Protein AF-A0A4R4G3H7-F1 (afdb_monomer_lite)

Radius of gyration: 11.47 Å; chains: 1; bounding box: 22×27×32 Å

Sequence (82 aa):
MNTTAERLRVMRSIFSLSDEIEYNIYEADDIAEYAQMDADTVHRIIRELYDEGFLGECMSIGDDGYETFYLNKKGRILIGME

Foldseek 3Di:
DDDPVLLLLLLVLLCVQAPDQWRHPDALVNSCVSSVHDSVVSVVSVVVCVVVPQWDWDDDCVRPNGTGIHGDPVSCVVNPND

pLDDT: mean 87.25, std 11.38, range [52.53, 96.81]

Structure (mmCIF, N/CA/C/O backbone):
data_AF-A0A4R4G3H7-F1
#
_entry.id   AF-A0A4R4G3H7-F1
#
loop_
_atom_site.group_PDB
_atom_site.id
_atom_site.type_symbol
_atom_site.label_atom_id
_atom_site.label_alt_id
_atom_site.label_comp_id
_atom_site.label_asym_id
_atom_site.label_entity_id
_atom_site.label_seq_id
_atom_site.pdbx_PDB_ins_code
_atom_site.Cartn_x
_atom_site.Cartn_y
_atom_site.Cartn_z
_atom_site.occupancy
_atom_site.B_iso_or_equiv
_atom_site.auth_seq_id
_atom_site.auth_comp_id
_atom_site.auth_asym_id
_atom_site.auth_atom_id
_atom_site.pdbx_PDB_model_num
ATOM 1 N N . MET A 1 1 ? -7.417 -15.088 1.396 1.00 57.62 1 MET A N 1
ATOM 2 C CA . MET A 1 1 ? -7.934 -13.828 1.972 1.00 57.62 1 MET A CA 1
ATOM 3 C C . MET A 1 1 ? -6.856 -13.274 2.879 1.00 57.62 1 MET A C 1
ATOM 5 O O . MET A 1 1 ? -6.403 -14.021 3.735 1.00 57.62 1 MET A O 1
ATOM 9 N N . ASN A 1 2 ? -6.417 -12.033 2.656 1.00 70.38 2 ASN A N 1
ATOM 10 C CA . ASN A 1 2 ? -5.459 -11.369 3.546 1.00 70.38 2 ASN A CA 1
ATOM 11 C C . ASN A 1 2 ? -6.127 -10.982 4.857 1.00 70.38 2 ASN A C 1
ATOM 13 O O . ASN A 1 2 ? -7.315 -10.658 4.887 1.00 70.38 2 ASN A O 1
ATOM 17 N N . THR A 1 3 ? -5.354 -10.973 5.931 1.00 84.06 3 THR A N 1
ATOM 18 C CA . THR A 1 3 ? -5.799 -10.412 7.200 1.00 84.06 3 THR A CA 1
ATOM 19 C C . THR A 1 3 ? -5.829 -8.885 7.124 1.00 84.06 3 THR A C 1
ATOM 21 O O . THR A 1 3 ? -5.048 -8.248 6.412 1.00 84.06 3 THR A O 1
ATOM 24 N N . THR A 1 4 ? -6.703 -8.260 7.915 1.00 89.06 4 THR A N 1
ATOM 25 C CA . THR A 1 4 ? -6.731 -6.797 8.073 1.00 89.06 4 THR A CA 1
ATOM 26 C C . THR A 1 4 ? -5.371 -6.245 8.519 1.00 89.06 4 THR A C 1
ATOM 28 O O . THR A 1 4 ? -4.992 -5.147 8.124 1.00 89.06 4 THR A O 1
ATOM 31 N N . ALA A 1 5 ? -4.609 -7.014 9.304 1.00 92.50 5 ALA A N 1
ATOM 32 C CA . ALA A 1 5 ? -3.292 -6.618 9.794 1.00 92.50 5 ALA A CA 1
ATOM 33 C C . ALA A 1 5 ? -2.247 -6.508 8.670 1.00 92.50 5 ALA A C 1
ATOM 35 O O . ALA A 1 5 ? -1.505 -5.530 8.628 1.00 92.50 5 ALA A O 1
ATOM 36 N N . GLU A 1 6 ? -2.217 -7.469 7.744 1.00 94.81 6 GLU A N 1
ATOM 37 C CA . GLU A 1 6 ? -1.315 -7.447 6.583 1.00 94.81 6 GLU A CA 1
ATOM 38 C C . GLU A 1 6 ? -1.607 -6.252 5.677 1.00 94.81 6 GLU A C 1
ATOM 40 O O . GLU A 1 6 ? -0.694 -5.538 5.271 1.00 94.81 6 GLU A O 1
ATOM 45 N N . ARG A 1 7 ? -2.890 -5.967 5.438 1.00 95.62 7 ARG A N 1
ATOM 46 C CA . ARG A 1 7 ? -3.305 -4.810 4.634 1.00 95.62 7 ARG A CA 1
ATOM 47 C C . ARG A 1 7 ? -2.866 -3.492 5.262 1.00 95.62 7 ARG A C 1
ATOM 49 O O . ARG A 1 7 ? -2.259 -2.665 4.591 1.00 95.62 7 ARG A O 1
ATOM 56 N N . LEU A 1 8 ? -3.115 -3.316 6.561 1.00 96.00 8 LEU A N 1
ATOM 57 C CA . LEU A 1 8 ? -2.682 -2.119 7.286 1.00 96.00 8 LEU A CA 1
ATOM 58 C C . LEU A 1 8 ? -1.158 -1.971 7.300 1.00 96.00 8 LEU A C 1
ATOM 60 O O . LEU A 1 8 ? -0.663 -0.846 7.263 1.00 96.00 8 LEU A O 1
ATOM 64 N N . ARG A 1 9 ? -0.415 -3.081 7.350 1.00 96.69 9 ARG A N 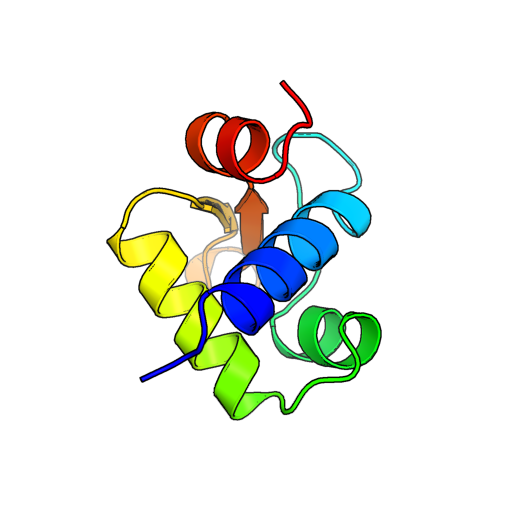1
ATOM 65 C CA . ARG A 1 9 ? 1.045 -3.059 7.254 1.00 96.69 9 ARG A CA 1
ATOM 66 C C . ARG A 1 9 ? 1.497 -2.552 5.885 1.00 96.69 9 ARG A C 1
ATOM 68 O O . ARG A 1 9 ? 2.270 -1.606 5.855 1.00 96.69 9 ARG A O 1
ATOM 75 N N . VAL A 1 10 ? 0.964 -3.095 4.789 1.00 96.31 10 VAL A N 1
ATOM 76 C CA . VAL A 1 10 ? 1.294 -2.626 3.429 1.00 96.31 10 VAL A CA 1
ATOM 77 C C . VAL A 1 10 ? 0.945 -1.147 3.247 1.00 96.31 10 VAL A C 1
ATOM 79 O O . VAL A 1 10 ? 1.771 -0.387 2.756 1.00 96.31 10 VAL A O 1
ATOM 82 N N . MET A 1 11 ? -0.223 -0.696 3.717 1.00 95.69 11 MET A N 1
ATOM 83 C CA . MET A 1 11 ? -0.602 0.725 3.646 1.00 95.69 11 MET A CA 1
ATOM 84 C C . MET A 1 11 ? 0.384 1.626 4.401 1.00 95.69 11 MET A C 1
ATOM 86 O O . MET A 1 11 ? 0.756 2.684 3.902 1.00 95.69 11 MET A O 1
ATOM 90 N N . ARG A 1 12 ? 0.840 1.205 5.589 1.00 95.56 12 ARG A N 1
ATOM 91 C CA . ARG A 1 12 ? 1.869 1.937 6.343 1.00 95.56 12 ARG A CA 1
ATOM 92 C C . ARG A 1 12 ? 3.202 1.952 5.600 1.00 95.56 12 ARG A C 1
ATOM 94 O O . ARG A 1 12 ? 3.814 3.007 5.550 1.00 95.56 12 ARG A O 1
ATOM 101 N N . SER A 1 13 ? 3.615 0.833 5.006 1.00 95.75 13 SER A N 1
ATOM 102 C CA . SER A 1 13 ? 4.854 0.751 4.226 1.00 95.75 13 SER A CA 1
ATOM 103 C C . SER A 1 13 ? 4.833 1.681 3.015 1.00 95.75 13 SER A C 1
ATOM 105 O O . SER A 1 13 ? 5.767 2.455 2.850 1.00 95.75 13 SER A O 1
ATOM 107 N N . ILE A 1 14 ? 3.744 1.688 2.233 1.00 93.94 14 ILE A N 1
ATOM 108 C CA . ILE A 1 14 ? 3.567 2.621 1.105 1.00 93.94 14 ILE A CA 1
ATOM 109 C C . ILE A 1 14 ? 3.699 4.067 1.589 1.00 93.94 14 ILE A C 1
ATOM 111 O O . ILE A 1 14 ? 4.458 4.837 1.017 1.00 93.94 14 ILE A O 1
ATOM 115 N N . PHE A 1 15 ? 3.001 4.428 2.669 1.00 93.12 15 PHE A N 1
ATOM 116 C CA . PHE A 1 15 ? 3.049 5.787 3.209 1.00 93.12 15 PHE A CA 1
ATOM 117 C C . PHE A 1 15 ? 4.429 6.173 3.762 1.00 93.12 15 PHE A C 1
ATOM 119 O O . PHE A 1 15 ? 4.842 7.315 3.619 1.00 93.12 15 PHE A O 1
ATOM 126 N N . SER A 1 16 ? 5.140 5.246 4.407 1.00 92.50 16 SER A N 1
ATOM 127 C CA . SER A 1 16 ? 6.471 5.500 4.970 1.00 92.50 16 SER A CA 1
ATOM 128 C C . SER A 1 16 ? 7.574 5.592 3.919 1.00 92.50 16 SER A C 1
ATOM 130 O O . SER A 1 16 ? 8.580 6.243 4.182 1.00 92.50 16 SER A O 1
ATOM 132 N N . LEU A 1 17 ? 7.398 4.930 2.775 1.00 91.38 17 LEU A N 1
ATOM 133 C CA . LEU A 1 17 ? 8.325 4.976 1.645 1.00 91.38 17 LEU A CA 1
ATOM 134 C C . LEU A 1 17 ? 8.030 6.134 0.684 1.00 91.38 17 LEU A C 1
ATOM 136 O O . LEU A 1 17 ? 8.882 6.505 -0.109 1.00 91.38 17 LEU A O 1
ATOM 140 N N . SER A 1 18 ? 6.836 6.715 0.738 1.00 87.38 18 SER A N 1
ATOM 141 C CA . SER A 1 18 ? 6.500 7.892 -0.057 1.00 87.38 18 SER A CA 1
ATOM 142 C C . SER A 1 18 ? 7.353 9.106 0.333 1.00 87.38 18 SER A C 1
ATOM 144 O O . SER A 1 18 ? 7.316 9.548 1.482 1.00 87.38 18 SER A O 1
ATOM 146 N N . ASP A 1 19 ? 8.068 9.677 -0.640 1.00 77.56 19 ASP A N 1
ATOM 147 C CA . ASP A 1 19 ? 8.836 10.921 -0.468 1.00 77.56 19 ASP A CA 1
ATOM 148 C C . ASP A 1 19 ? 7.908 12.125 -0.238 1.00 77.56 19 ASP A C 1
ATOM 150 O O . ASP A 1 19 ? 8.192 13.008 0.575 1.00 77.56 19 ASP A O 1
ATOM 154 N N . GLU A 1 20 ? 6.760 12.137 -0.923 1.00 81.88 20 GLU A N 1
ATOM 155 C CA . GLU A 1 20 ? 5.691 13.115 -0.734 1.00 81.88 20 GLU A CA 1
ATOM 156 C C . GLU A 1 20 ? 4.342 12.403 -0.591 1.00 81.88 20 GLU A C 1
ATOM 158 O O . GLU A 1 20 ? 4.166 11.269 -1.025 1.00 81.88 20 GLU A O 1
ATOM 163 N N . ILE A 1 21 ? 3.348 13.081 -0.011 1.00 77.00 21 ILE A N 1
ATOM 164 C CA . ILE A 1 21 ? 2.025 12.506 0.307 1.00 77.00 21 ILE A CA 1
ATOM 165 C C . ILE A 1 21 ? 1.361 11.806 -0.896 1.00 77.00 21 ILE A C 1
ATOM 167 O O . ILE A 1 21 ? 0.595 10.856 -0.712 1.00 77.00 21 ILE A O 1
ATOM 171 N N . GLU A 1 22 ? 1.641 12.281 -2.110 1.00 79.25 22 GLU A N 1
ATOM 172 C CA . GLU A 1 22 ? 1.074 11.777 -3.365 1.00 79.25 22 GLU A CA 1
ATOM 173 C C . GLU A 1 22 ? 2.157 11.318 -4.350 1.00 79.25 22 GLU A C 1
ATOM 175 O O . GLU A 1 22 ? 1.940 11.293 -5.559 1.00 79.25 22 GLU A O 1
ATOM 180 N N . TYR A 1 23 ? 3.332 10.962 -3.825 1.00 79.06 23 TYR A N 1
ATOM 181 C CA . TYR A 1 23 ? 4.469 10.540 -4.625 1.00 79.06 23 TYR A CA 1
ATOM 182 C C . TYR A 1 23 ? 5.146 9.312 -4.019 1.00 79.06 23 TYR A C 1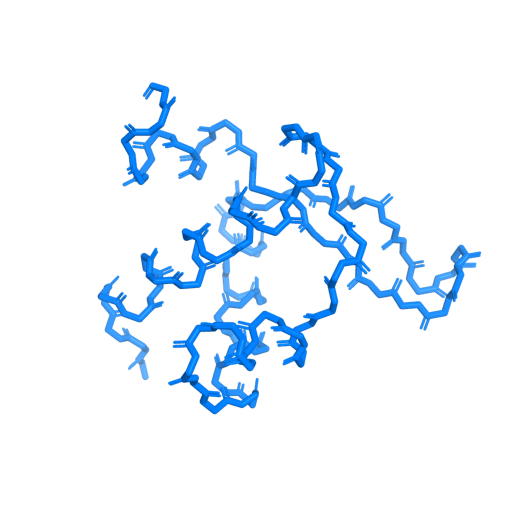
ATOM 184 O O . TYR A 1 23 ? 5.624 9.324 -2.883 1.00 79.06 23 TYR A O 1
ATOM 192 N N . ASN A 1 24 ? 5.164 8.222 -4.780 1.00 79.56 24 ASN A N 1
ATOM 193 C CA . ASN A 1 24 ? 5.878 7.002 -4.444 1.00 79.56 24 ASN A CA 1
ATOM 194 C C . ASN A 1 24 ? 6.576 6.470 -5.701 1.00 79.56 24 ASN A C 1
ATOM 196 O O . ASN A 1 24 ? 5.963 6.381 -6.766 1.00 79.56 24 ASN A O 1
ATOM 200 N N . ILE A 1 25 ? 7.852 6.126 -5.562 1.00 78.69 25 ILE A N 1
ATOM 201 C CA . ILE A 1 25 ? 8.697 5.575 -6.630 1.00 78.69 25 ILE A CA 1
ATOM 202 C C . ILE A 1 25 ? 9.105 4.120 -6.371 1.00 78.69 25 ILE A C 1
ATOM 204 O O . ILE A 1 25 ? 9.847 3.549 -7.158 1.00 78.69 25 ILE A O 1
ATOM 208 N N . TYR A 1 26 ? 8.658 3.550 -5.255 1.00 82.06 26 TYR A N 1
ATOM 209 C CA . TYR A 1 26 ? 8.985 2.205 -4.812 1.00 82.06 26 TYR A CA 1
ATOM 210 C C . TYR A 1 26 ? 7.992 1.197 -5.369 1.00 82.06 26 TYR A C 1
ATOM 212 O O . TYR A 1 26 ? 6.772 1.400 -5.348 1.00 82.06 26 TYR A O 1
ATOM 220 N N . GLU A 1 27 ? 8.536 0.083 -5.833 1.00 88.12 27 GLU A N 1
ATOM 221 C CA . GLU A 1 27 ? 7.764 -1.006 -6.401 1.00 88.12 27 GLU A CA 1
ATOM 222 C C . GLU A 1 27 ? 7.245 -1.944 -5.306 1.0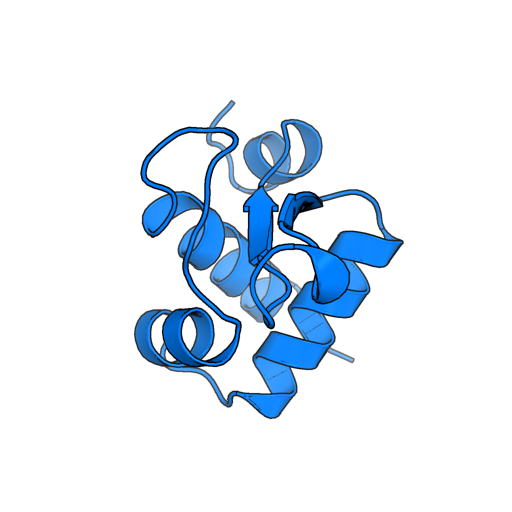0 88.12 27 GLU A C 1
ATOM 224 O O . GLU A 1 27 ? 7.604 -1.859 -4.127 1.00 88.12 27 GLU A O 1
ATOM 229 N N . ALA A 1 28 ? 6.372 -2.873 -5.694 1.00 89.06 28 ALA A N 1
ATOM 230 C CA . ALA A 1 28 ? 5.822 -3.856 -4.769 1.00 89.06 28 ALA A CA 1
ATOM 231 C C . ALA A 1 28 ? 6.913 -4.695 -4.078 1.00 89.06 28 ALA A C 1
ATOM 233 O O . ALA A 1 28 ? 6.743 -5.031 -2.906 1.00 89.06 28 ALA A O 1
ATOM 234 N N . ASP A 1 29 ? 8.022 -4.982 -4.764 1.00 90.94 29 ASP A N 1
ATOM 235 C CA . ASP A 1 29 ? 9.158 -5.725 -4.211 1.00 90.94 29 ASP A CA 1
ATOM 236 C C . ASP A 1 29 ? 9.878 -4.932 -3.110 1.00 90.94 29 ASP A C 1
ATOM 238 O O . ASP A 1 29 ? 10.112 -5.462 -2.021 1.00 90.94 29 ASP A O 1
ATOM 242 N N . ASP A 1 30 ? 10.131 -3.638 -3.326 1.00 92.12 30 ASP A N 1
ATOM 243 C CA . ASP A 1 30 ? 10.722 -2.757 -2.310 1.00 92.12 30 ASP A CA 1
ATOM 244 C C . ASP A 1 30 ? 9.793 -2.611 -1.095 1.00 92.12 30 ASP A C 1
ATOM 246 O O . ASP A 1 30 ? 10.213 -2.666 0.067 1.00 92.12 30 ASP A O 1
ATOM 250 N N . ILE A 1 31 ? 8.489 -2.464 -1.356 1.00 94.19 31 ILE A N 1
ATOM 251 C CA . ILE A 1 31 ? 7.460 -2.402 -0.315 1.00 94.19 31 ILE A CA 1
ATOM 252 C C . ILE A 1 31 ? 7.426 -3.717 0.471 1.00 94.19 31 ILE A C 1
ATOM 254 O O . ILE A 1 31 ? 7.251 -3.691 1.694 1.00 94.19 31 ILE A O 1
ATOM 258 N N . ALA A 1 32 ? 7.594 -4.860 -0.197 1.00 95.75 32 ALA A N 1
ATOM 259 C CA . ALA A 1 32 ? 7.623 -6.172 0.433 1.00 95.75 32 ALA A CA 1
ATOM 260 C C . ALA A 1 32 ? 8.848 -6.355 1.328 1.00 95.75 32 ALA A C 1
ATOM 262 O O . ALA A 1 32 ? 8.701 -6.798 2.474 1.00 95.75 32 ALA A O 1
ATOM 263 N N . GLU A 1 33 ? 10.023 -5.934 0.860 1.00 96.19 33 GLU A N 1
ATOM 264 C CA . GLU A 1 33 ? 11.245 -5.926 1.659 1.00 96.19 33 GLU A CA 1
ATOM 265 C C . GLU A 1 33 ? 11.072 -5.054 2.909 1.00 96.19 33 GLU A C 1
ATOM 267 O O . GLU A 1 33 ? 11.281 -5.523 4.034 1.00 96.19 33 GLU A O 1
ATOM 272 N N . TYR A 1 34 ? 10.591 -3.817 2.752 1.00 95.81 34 TYR A N 1
ATOM 273 C CA . TYR A 1 34 ? 10.360 -2.912 3.880 1.00 95.81 34 TYR A CA 1
ATOM 274 C C . TYR A 1 34 ? 9.310 -3.457 4.861 1.00 95.81 34 TYR A C 1
ATOM 276 O O . TYR A 1 34 ? 9.481 -3.396 6.081 1.00 95.81 34 TYR A O 1
ATOM 284 N N . ALA A 1 35 ? 8.218 -4.032 4.348 1.00 95.38 35 ALA A N 1
ATOM 285 C CA . ALA A 1 35 ? 7.161 -4.635 5.157 1.00 95.38 35 ALA A CA 1
ATOM 286 C C . ALA A 1 35 ? 7.580 -5.958 5.824 1.00 95.38 35 ALA A C 1
ATOM 288 O O . ALA A 1 35 ? 6.853 -6.448 6.700 1.00 95.38 35 ALA A O 1
ATOM 289 N N . GLN A 1 36 ? 8.725 -6.533 5.432 1.00 96.81 36 GLN A N 1
ATOM 290 C CA . GLN A 1 36 ? 9.164 -7.874 5.821 1.00 96.81 36 GLN A CA 1
ATOM 291 C C . GLN A 1 36 ? 8.072 -8.907 5.502 1.00 96.81 36 GLN A C 1
ATOM 293 O O . GLN A 1 36 ? 7.612 -9.656 6.371 1.00 96.81 36 GLN A O 1
ATOM 298 N N . MET A 1 37 ? 7.589 -8.865 4.261 1.00 96.75 37 MET A N 1
ATOM 299 C CA . MET A 1 37 ? 6.503 -9.692 3.747 1.00 96.75 37 MET A CA 1
ATOM 300 C C . MET A 1 37 ? 6.907 -10.363 2.437 1.00 96.75 37 MET A C 1
ATOM 302 O O . MET A 1 37 ? 7.833 -9.943 1.755 1.00 96.75 37 MET A O 1
ATOM 306 N N . ASP A 1 38 ? 6.181 -11.420 2.096 1.00 96.00 38 ASP A N 1
ATOM 307 C CA . ASP A 1 38 ? 6.285 -12.080 0.801 1.00 96.00 38 ASP A CA 1
ATOM 308 C C . ASP A 1 38 ? 5.803 -11.154 -0.336 1.00 96.00 38 ASP A C 1
ATOM 310 O O . ASP A 1 38 ? 4.747 -10.520 -0.221 1.00 96.00 38 ASP A O 1
ATOM 314 N N . ALA A 1 39 ? 6.576 -11.084 -1.423 1.00 94.25 39 ALA A N 1
ATOM 315 C CA . ALA A 1 39 ? 6.338 -10.168 -2.539 1.00 94.25 39 ALA A CA 1
ATOM 316 C C . ALA A 1 39 ? 5.019 -10.457 -3.272 1.00 94.25 39 ALA A C 1
ATOM 318 O O . ALA A 1 39 ? 4.229 -9.538 -3.494 1.00 94.25 39 ALA A O 1
ATOM 319 N N . ASP A 1 40 ? 4.704 -11.729 -3.544 1.00 93.81 40 ASP A N 1
ATOM 320 C CA . ASP A 1 40 ? 3.440 -12.124 -4.184 1.00 93.81 40 ASP A CA 1
ATOM 321 C C . ASP A 1 40 ? 2.229 -11.694 -3.340 1.00 93.81 40 ASP A C 1
ATOM 323 O O . ASP A 1 40 ? 1.190 -11.245 -3.844 1.00 93.81 40 ASP A O 1
ATOM 327 N N . THR A 1 41 ? 2.364 -11.801 -2.017 1.00 95.00 41 THR A N 1
ATOM 328 C CA . THR A 1 41 ? 1.346 -11.355 -1.067 1.00 95.00 41 THR A CA 1
ATOM 329 C C . THR A 1 41 ? 1.155 -9.840 -1.114 1.00 95.00 41 THR A C 1
ATOM 331 O O . THR A 1 41 ? 0.012 -9.373 -1.147 1.00 95.00 41 THR A O 1
ATOM 334 N N . VAL A 1 42 ? 2.244 -9.073 -1.149 1.00 95.25 42 VAL A N 1
ATOM 335 C CA . VAL A 1 42 ? 2.219 -7.604 -1.219 1.00 95.25 42 VAL A CA 1
ATOM 336 C C . VAL A 1 42 ? 1.646 -7.129 -2.549 1.00 95.25 42 VAL A C 1
ATOM 338 O O . VAL A 1 42 ? 0.731 -6.308 -2.534 1.00 95.25 42 VAL A O 1
ATOM 341 N N . HIS A 1 43 ? 2.060 -7.716 -3.673 1.00 93.06 43 HIS A N 1
ATOM 342 C CA . HIS A 1 43 ? 1.484 -7.455 -4.995 1.00 93.06 43 HIS A CA 1
ATOM 343 C C . HIS A 1 43 ? -0.035 -7.628 -5.004 1.00 93.06 43 HIS A C 1
ATOM 345 O O . HIS A 1 43 ? -0.778 -6.762 -5.474 1.00 93.06 43 HIS A O 1
ATOM 351 N N . ARG A 1 44 ? -0.526 -8.736 -4.439 1.00 94.69 44 ARG A N 1
ATOM 352 C CA . ARG A 1 44 ? -1.966 -8.984 -4.345 1.00 94.69 44 ARG A CA 1
ATOM 353 C C . ARG A 1 44 ? -2.670 -7.957 -3.457 1.00 94.69 44 ARG A C 1
ATOM 355 O O . ARG A 1 44 ? -3.751 -7.504 -3.819 1.00 94.69 44 ARG A O 1
ATOM 362 N N . ILE A 1 45 ? -2.082 -7.583 -2.317 1.00 95.81 45 ILE A N 1
ATOM 363 C CA . ILE A 1 45 ? -2.643 -6.552 -1.430 1.00 95.81 45 ILE A CA 1
ATOM 364 C C . ILE A 1 45 ? -2.707 -5.197 -2.138 1.00 95.81 45 ILE A C 1
ATOM 366 O O . ILE A 1 45 ? -3.736 -4.536 -2.057 1.00 95.81 45 ILE A O 1
ATOM 370 N N . ILE A 1 46 ? -1.644 -4.788 -2.832 1.00 93.69 46 ILE A N 1
ATOM 371 C CA . ILE A 1 46 ? -1.595 -3.523 -3.576 1.00 93.69 46 ILE A CA 1
ATOM 372 C C . ILE A 1 46 ? -2.718 -3.479 -4.611 1.00 93.69 46 ILE A C 1
ATOM 374 O O . ILE A 1 46 ? -3.483 -2.518 -4.634 1.00 93.69 46 ILE A O 1
ATOM 378 N N . ARG A 1 47 ? -2.894 -4.556 -5.385 1.00 91.75 47 ARG A N 1
ATOM 379 C CA . ARG A 1 47 ? -3.991 -4.665 -6.352 1.00 91.75 47 ARG A CA 1
ATOM 380 C C . ARG A 1 47 ? -5.368 -4.543 -5.694 1.00 91.75 47 ARG A C 1
ATOM 382 O O . ARG A 1 47 ? -6.191 -3.762 -6.153 1.00 91.75 47 ARG A O 1
ATOM 389 N N . GLU A 1 48 ? -5.606 -5.265 -4.596 1.00 94.38 48 GLU A N 1
ATOM 390 C CA . GLU A 1 48 ? -6.860 -5.166 -3.831 1.00 94.38 48 GLU A CA 1
ATOM 391 C C . GLU A 1 48 ? -7.100 -3.726 -3.323 1.00 94.38 48 GLU A C 1
ATOM 393 O O . GLU A 1 48 ? -8.205 -3.198 -3.424 1.00 94.38 48 GLU A O 1
ATOM 398 N N . LEU A 1 49 ? -6.067 -3.059 -2.796 1.00 94.38 49 LEU A N 1
ATOM 399 C CA . LEU A 1 49 ? -6.159 -1.684 -2.297 1.00 94.38 49 LEU A CA 1
ATOM 400 C C . LEU A 1 49 ? -6.422 -0.665 -3.415 1.00 94.38 49 LEU A C 1
ATOM 402 O O . LEU A 1 49 ? -7.158 0.300 -3.184 1.00 94.38 49 LEU A O 1
ATOM 406 N N . TYR A 1 50 ? -5.840 -0.868 -4.597 1.00 92.62 50 TYR A N 1
ATOM 407 C CA . TYR A 1 50 ? -6.099 -0.055 -5.784 1.00 92.62 50 TYR A CA 1
ATOM 408 C C . TYR A 1 50 ? -7.546 -0.220 -6.259 1.00 92.62 50 TYR A C 1
ATOM 410 O O . TYR A 1 50 ? -8.267 0.773 -6.356 1.00 92.62 50 TYR A O 1
ATOM 418 N N . ASP A 1 51 ? -8.009 -1.462 -6.430 1.00 92.50 51 ASP A N 1
ATOM 419 C CA . ASP A 1 51 ? -9.384 -1.776 -6.846 1.00 92.50 51 ASP A CA 1
ATOM 420 C C . ASP A 1 51 ? -10.430 -1.198 -5.866 1.00 92.50 51 ASP A C 1
ATOM 422 O O . ASP A 1 51 ? -11.518 -0.771 -6.257 1.00 92.50 51 ASP A O 1
ATOM 426 N N . GLU A 1 52 ? -10.100 -1.135 -4.572 1.00 94.62 52 GLU A N 1
ATOM 427 C CA . GLU A 1 52 ? -10.944 -0.553 -3.521 1.00 94.62 52 GLU A CA 1
ATOM 428 C C . GLU A 1 52 ? -10.795 0.981 -3.366 1.00 94.62 52 GLU A C 1
ATOM 430 O O . GLU A 1 52 ? -11.460 1.600 -2.520 1.00 94.62 52 GLU A O 1
ATOM 435 N N . GLY A 1 53 ? -9.934 1.617 -4.165 1.00 93.62 53 GLY A N 1
ATOM 436 C CA . GLY A 1 53 ? -9.740 3.067 -4.220 1.00 93.62 53 GLY A CA 1
ATOM 437 C C . GLY A 1 53 ? -8.985 3.658 -3.027 1.00 93.62 53 GLY A C 1
ATOM 438 O O . GLY A 1 53 ? -9.241 4.803 -2.647 1.00 93.62 53 GLY A O 1
ATOM 439 N N . PHE A 1 54 ? -8.105 2.890 -2.382 1.00 94.88 54 PHE A N 1
ATOM 440 C CA . PHE A 1 54 ? -7.208 3.385 -1.327 1.00 94.88 54 PHE A CA 1
ATOM 441 C C . PHE A 1 54 ? -5.873 3.913 -1.861 1.00 94.88 54 PHE A C 1
ATOM 443 O O . PHE A 1 54 ? -5.182 4.643 -1.146 1.00 94.88 54 PHE A O 1
ATOM 450 N N . LEU A 1 55 ? -5.518 3.555 -3.094 1.00 92.88 55 LEU A N 1
ATOM 451 C CA . LEU A 1 55 ? -4.294 3.991 -3.757 1.00 92.88 55 LEU A CA 1
ATOM 452 C C . LEU A 1 55 ? -4.611 4.969 -4.888 1.00 92.88 55 LEU A C 1
ATOM 454 O O . LEU A 1 55 ? -5.691 4.919 -5.477 1.00 92.88 55 LEU A O 1
ATOM 458 N N . GLY A 1 56 ? -3.680 5.881 -5.146 1.00 89.38 56 GLY A N 1
ATOM 459 C CA . GLY A 1 56 ? -3.606 6.639 -6.390 1.00 89.38 56 GLY A CA 1
ATOM 460 C C . GLY A 1 56 ? -2.395 6.184 -7.200 1.00 89.38 56 GLY A C 1
ATOM 461 O O . GLY A 1 56 ? -1.427 5.676 -6.635 1.00 89.38 56 GLY A O 1
ATOM 462 N N . GLU A 1 57 ? -2.470 6.338 -8.516 1.00 84.06 57 GLU A N 1
ATOM 463 C CA . GLU A 1 57 ? -1.388 5.992 -9.442 1.00 84.06 57 GLU A CA 1
ATOM 464 C C . GLU A 1 57 ? -0.417 7.172 -9.567 1.00 84.06 57 GLU A C 1
ATOM 466 O O . G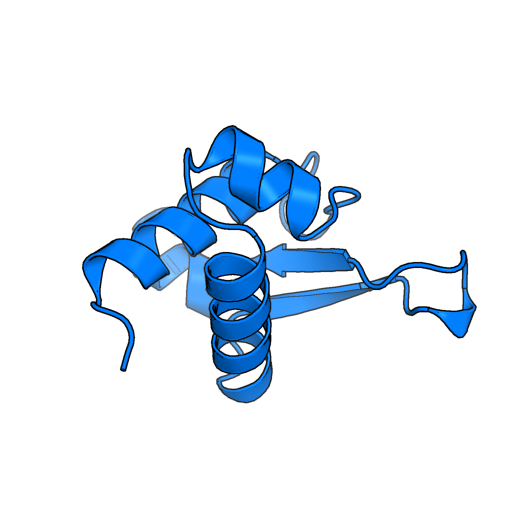LU A 1 57 ? -0.853 8.315 -9.729 1.00 84.06 57 GLU A O 1
ATOM 471 N N . CYS A 1 58 ? 0.884 6.902 -9.440 1.00 77.12 58 CYS A N 1
ATOM 472 C CA . CYS A 1 58 ? 1.942 7.892 -9.652 1.00 77.12 58 CYS A CA 1
ATOM 473 C C . CYS A 1 58 ? 2.463 7.842 -11.088 1.00 77.12 58 CYS A C 1
ATOM 475 O O . CYS A 1 58 ? 2.490 8.866 -11.766 1.00 77.12 58 CYS A O 1
ATOM 477 N N . MET A 1 59 ? 2.881 6.658 -11.532 1.00 73.25 59 MET A N 1
ATOM 478 C CA . MET A 1 59 ? 3.412 6.405 -12.868 1.00 73.25 59 MET A CA 1
ATOM 479 C C . MET A 1 59 ? 2.831 5.096 -13.383 1.00 73.25 59 MET A C 1
ATOM 481 O O . MET A 1 59 ? 2.735 4.123 -12.631 1.00 73.25 59 MET A O 1
ATOM 485 N N . SER A 1 60 ? 2.443 5.094 -14.654 1.00 64.44 60 SER A N 1
ATOM 486 C CA . SER A 1 60 ? 1.982 3.889 -15.332 1.00 64.44 60 SER A CA 1
ATOM 487 C C . SER A 1 60 ? 3.170 3.157 -15.962 1.00 64.44 60 SER A C 1
ATOM 489 O O . SER A 1 60 ? 4.178 3.776 -16.313 1.00 64.44 60 SER A O 1
ATOM 491 N N . ILE A 1 61 ? 3.035 1.850 -16.218 1.00 61.47 61 ILE A N 1
ATOM 492 C CA . ILE A 1 61 ? 4.046 1.061 -16.956 1.00 61.47 61 ILE A CA 1
ATOM 493 C C . ILE A 1 61 ? 4.420 1.721 -18.302 1.00 61.47 61 ILE A C 1
ATOM 495 O O . ILE A 1 61 ? 5.529 1.532 -18.800 1.00 61.47 61 ILE A O 1
ATOM 499 N N . GLY A 1 62 ? 3.511 2.504 -18.896 1.00 56.47 62 GLY A N 1
ATOM 500 C CA . GLY A 1 62 ? 3.746 3.217 -20.151 1.00 56.47 62 GLY A CA 1
ATOM 501 C C . GLY A 1 62 ? 4.680 4.426 -20.051 1.00 56.47 62 GLY A C 1
ATOM 502 O O . GLY A 1 62 ? 5.225 4.819 -21.082 1.00 56.47 62 GLY A O 1
ATOM 503 N N . ASP A 1 63 ? 4.873 4.991 -18.857 1.00 55.97 63 ASP A N 1
ATOM 504 C CA . ASP A 1 63 ? 5.660 6.211 -18.659 1.00 55.97 63 ASP A CA 1
ATOM 505 C C . ASP A 1 63 ? 7.145 5.911 -18.408 1.00 55.97 63 ASP A C 1
ATOM 507 O O . ASP A 1 63 ? 7.987 6.532 -19.048 1.00 55.97 63 ASP A O 1
ATOM 511 N N . ASP A 1 64 ? 7.470 4.917 -17.568 1.00 52.53 64 ASP A N 1
ATOM 512 C CA . ASP A 1 64 ? 8.864 4.579 -17.205 1.00 52.53 64 ASP A CA 1
ATOM 513 C C . ASP A 1 64 ? 9.120 3.069 -16.976 1.00 52.53 64 ASP A C 1
ATOM 515 O O . ASP A 1 64 ? 10.184 2.665 -16.505 1.00 52.53 64 ASP A O 1
ATOM 519 N N . GLY A 1 65 ? 8.177 2.196 -17.356 1.00 58.53 65 GLY A N 1
ATOM 520 C CA . GLY A 1 65 ? 8.346 0.735 -17.310 1.00 58.53 65 GLY A CA 1
ATOM 521 C C . GLY A 1 65 ? 7.858 0.040 -16.035 1.00 58.53 65 GLY A C 1
ATOM 522 O O . GLY A 1 65 ? 7.857 -1.191 -16.007 1.00 58.53 65 GLY A O 1
ATOM 523 N N . TYR A 1 66 ? 7.384 0.789 -15.032 1.00 61.88 66 TYR A N 1
ATOM 524 C CA . TYR A 1 66 ? 6.899 0.260 -13.751 1.00 61.88 66 TYR A CA 1
ATOM 525 C C . TYR A 1 66 ? 5.653 1.013 -13.257 1.00 61.88 66 TYR A C 1
ATOM 527 O O . TYR A 1 66 ? 5.478 2.193 -13.548 1.00 61.88 66 TYR A O 1
ATOM 535 N N . GLU A 1 67 ? 4.781 0.318 -12.520 1.00 72.62 67 GLU A N 1
ATOM 536 C CA . GLU A 1 67 ? 3.563 0.871 -11.907 1.00 72.62 67 GLU A CA 1
ATOM 537 C C . GLU A 1 67 ? 3.836 1.215 -10.436 1.00 72.62 67 GLU A C 1
ATOM 539 O O . GLU A 1 67 ? 4.104 0.319 -9.630 1.00 72.62 67 GLU A O 1
ATOM 544 N N . THR A 1 68 ? 3.756 2.498 -10.069 1.00 83.25 68 THR A N 1
ATOM 545 C CA . THR A 1 68 ? 3.959 2.943 -8.680 1.00 83.25 68 T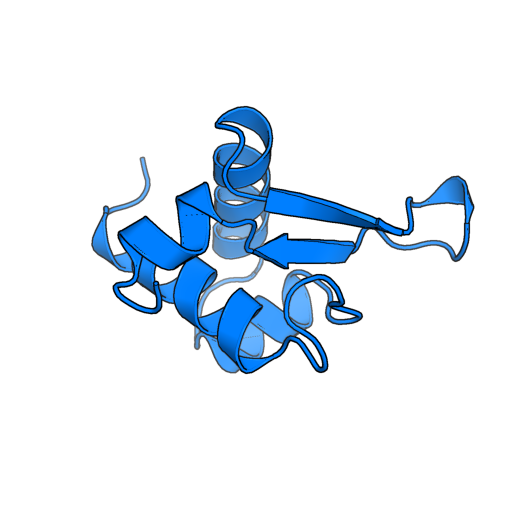HR A CA 1
ATOM 546 C C . THR A 1 68 ? 2.710 3.601 -8.100 1.00 83.25 68 THR A C 1
ATOM 548 O O . THR A 1 68 ? 1.926 4.254 -8.797 1.00 83.25 68 THR A O 1
ATOM 551 N N . PHE A 1 69 ? 2.512 3.427 -6.790 1.00 87.38 69 PHE A N 1
ATOM 552 C CA . PHE A 1 69 ? 1.283 3.821 -6.100 1.00 87.38 69 PHE A CA 1
ATOM 553 C C . PHE A 1 69 ? 1.562 4.619 -4.835 1.00 87.38 69 PHE A C 1
ATOM 555 O O . PHE A 1 69 ? 2.393 4.229 -4.018 1.00 87.38 69 PHE A O 1
ATOM 562 N N . TYR A 1 70 ? 0.776 5.666 -4.599 1.00 90.94 70 TYR A N 1
ATOM 563 C CA . TYR A 1 70 ? 0.768 6.385 -3.327 1.00 90.94 70 TYR A CA 1
ATOM 564 C C . TYR A 1 70 ? -0.506 6.101 -2.530 1.00 90.94 70 TYR A C 1
ATOM 566 O O . TYR A 1 70 ? -1.563 5.765 -3.075 1.00 90.94 70 TYR A O 1
ATOM 574 N N . LEU A 1 71 ? -0.425 6.275 -1.209 1.00 94.12 71 LEU A N 1
ATOM 575 C CA . LEU A 1 71 ? -1.580 6.129 -0.332 1.00 94.12 71 LEU A CA 1
ATOM 576 C C . LEU A 1 71 ? -2.419 7.414 -0.349 1.00 94.12 71 LEU A C 1
ATOM 578 O O . LEU A 1 71 ? -2.014 8.443 0.197 1.00 94.12 71 LEU A O 1
ATOM 582 N N . ASN A 1 72 ? -3.611 7.358 -0.942 1.00 93.81 72 ASN A N 1
ATOM 583 C CA . ASN A 1 72 ? -4.489 8.523 -1.031 1.00 93.81 72 ASN A CA 1
ATOM 584 C C . ASN A 1 72 ? -5.130 8.865 0.331 1.00 93.81 72 ASN A C 1
ATOM 586 O O . ASN A 1 72 ? -5.008 8.126 1.313 1.00 93.81 72 ASN A O 1
ATOM 590 N N . LYS A 1 73 ? -5.876 9.974 0.394 1.00 94.12 73 LYS A N 1
ATOM 591 C CA . LYS A 1 73 ? -6.531 10.443 1.627 1.00 94.12 73 LYS A CA 1
ATOM 592 C C . LYS A 1 73 ? -7.365 9.369 2.339 1.00 94.12 73 LYS A C 1
ATOM 594 O O . LYS A 1 73 ? -7.298 9.243 3.559 1.00 94.12 73 LYS A O 1
ATOM 599 N N . LYS A 1 74 ? -8.134 8.565 1.596 1.00 94.31 74 LYS A N 1
ATOM 600 C CA . LYS A 1 74 ? -8.961 7.482 2.160 1.00 94.31 74 LYS A CA 1
ATOM 601 C C . LYS A 1 74 ? -8.085 6.436 2.852 1.00 94.31 74 LYS A C 1
ATOM 603 O O . LYS A 1 74 ? -8.430 5.965 3.934 1.00 94.31 74 LYS A O 1
ATOM 608 N N . GLY A 1 75 ? -6.952 6.088 2.241 1.00 92.56 75 GLY A N 1
ATOM 609 C CA . GLY A 1 75 ? -5.978 5.172 2.825 1.00 92.56 75 GLY A CA 1
ATOM 610 C C . GLY A 1 75 ? -5.291 5.746 4.064 1.00 92.56 75 GLY A C 1
ATOM 611 O O . GLY A 1 75 ? -5.166 5.043 5.067 1.00 92.56 75 GLY A O 1
ATOM 612 N N . ARG A 1 76 ? -4.919 7.031 4.036 1.00 94.00 76 ARG A N 1
ATOM 613 C CA . ARG A 1 76 ? -4.259 7.718 5.160 1.00 94.00 76 ARG A CA 1
ATOM 614 C C . ARG A 1 76 ? -5.143 7.816 6.403 1.00 94.00 76 ARG A C 1
ATOM 616 O O . ARG A 1 76 ? -4.661 7.545 7.503 1.00 94.00 76 ARG A O 1
ATOM 623 N N . ILE A 1 77 ? -6.438 8.082 6.228 1.00 94.25 77 ILE A N 1
ATOM 624 C CA . ILE A 1 77 ? -7.426 8.032 7.320 1.00 94.25 77 ILE A CA 1
ATOM 625 C C . ILE A 1 77 ? -7.447 6.636 7.959 1.00 94.25 77 ILE A C 1
ATOM 627 O O . ILE A 1 77 ? -7.462 6.504 9.182 1.00 94.25 77 ILE A O 1
ATOM 631 N N . LEU A 1 78 ? -7.396 5.572 7.149 1.00 93.50 78 LEU A N 1
ATOM 632 C CA . LEU A 1 78 ? -7.478 4.199 7.653 1.00 93.50 78 LEU A CA 1
ATOM 633 C C . LEU A 1 78 ? -6.270 3.801 8.519 1.00 93.50 78 LEU A C 1
ATOM 635 O O . LEU A 1 78 ? -6.412 2.989 9.434 1.00 93.50 78 LEU A O 1
ATOM 639 N N . ILE A 1 79 ? -5.093 4.378 8.263 1.00 94.25 79 ILE A N 1
ATOM 640 C CA . ILE A 1 79 ? -3.885 4.151 9.073 1.00 94.25 79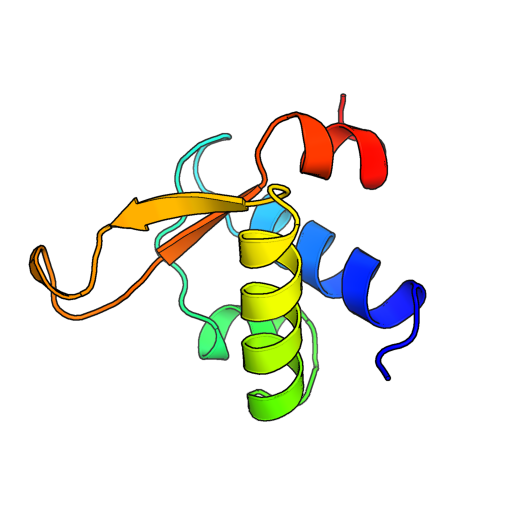 ILE A CA 1
ATOM 641 C C . ILE A 1 79 ? -3.674 5.200 10.181 1.00 94.25 79 ILE A C 1
ATOM 643 O O . ILE A 1 79 ? -2.720 5.064 10.952 1.00 94.25 79 ILE A O 1
ATOM 647 N N . GLY A 1 80 ? -4.572 6.186 10.301 1.00 91.75 80 GLY A N 1
ATOM 648 C CA . GLY A 1 80 ? -4.559 7.214 11.346 1.00 91.75 80 GLY A CA 1
ATOM 649 C C . GLY A 1 80 ? -3.550 8.343 11.122 1.00 91.75 80 GLY A C 1
ATOM 650 O O . GLY A 1 80 ? -3.005 8.854 12.097 1.00 91.75 80 GLY A O 1
ATOM 651 N N . MET A 1 81 ? -3.267 8.691 9.863 1.00 86.56 81 MET A N 1
ATOM 652 C CA . MET A 1 81 ? -2.329 9.765 9.492 1.00 86.56 81 MET A CA 1
ATOM 653 C C . MET A 1 81 ? -3.022 11.083 9.101 1.00 86.56 81 MET A C 1
ATOM 655 O O . MET A 1 81 ? -2.340 12.093 8.945 1.00 86.56 81 MET A O 1
ATOM 659 N N . GLU A 1 82 ? -4.353 11.084 8.961 1.00 83.94 82 GLU A N 1
ATOM 660 C CA . GLU A 1 82 ? -5.211 12.255 8.700 1.00 83.94 82 GLU A CA 1
ATOM 661 C C . GLU A 1 82 ? -6.574 12.128 9.390 1.00 83.94 82 GLU A C 1
ATOM 663 O O . GLU A 1 82 ? -7.026 10.974 9.589 1.00 83.94 82 GLU A O 1
#

Secondary structure (DSSP, 8-state):
---HHHHHHHHHHHHHH-SBTTB----HHHHHHHHTS-HHHHHHHHHHHHHTT-EEEEE-HHHHSS-EEEE-HHHHHHHT--